Protein AF-A0A414ZKI6-F1 (afdb_monomer_lite)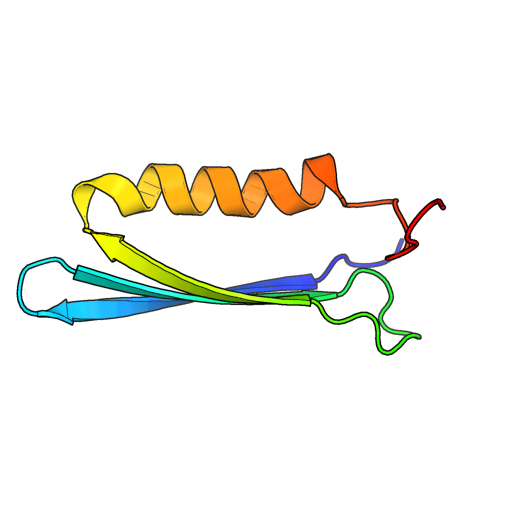

Secondary structure (DSSP, 8-state):
----EEEEEEEE-GGGEEEEEEEEES-TTTT-E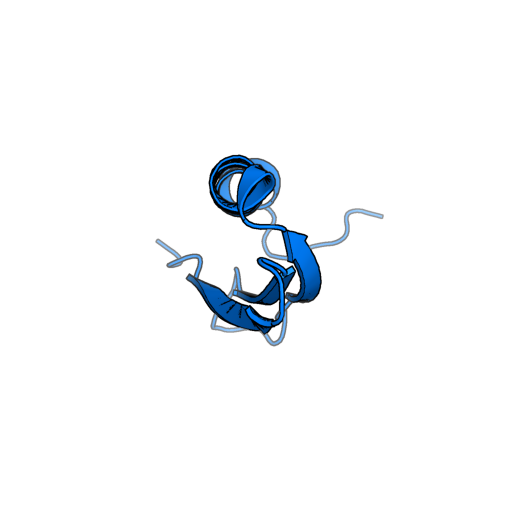EEEEEEEEGGGHHHHHHHHHHHHHHHTTSTT----

pLDDT: mean 84.21, std 12.81, range [43.31, 96.31]

Organism: NCBI:txid39491

Sequence (68 aa):
MYENDLTFKVEMTSGGHAIVTGCLQERPDKQNILHFEFDTVQSCLLSVIQDIGSLKVKYGGMEGLHKN

Structure (mmCIF, N/CA/C/O backbone):
data_AF-A0A414ZKI6-F1
#
_entry.id   AF-A0A414ZKI6-F1
#
loop_
_atom_site.group_PDB
_atom_site.id
_atom_site.type_symbol
_atom_site.label_atom_id
_atom_site.label_alt_id
_atom_site.label_comp_id
_atom_site.label_asym_id
_atom_site.label_entity_id
_atom_site.label_seq_id
_atom_site.pdbx_PDB_ins_code
_atom_site.Cartn_x
_atom_site.Cartn_y
_atom_site.Cartn_z
_atom_site.occupancy
_atom_site.B_iso_or_equiv
_atom_site.auth_seq_id
_atom_site.auth_comp_id
_atom_site.auth_asym_id
_atom_site.auth_atom_id
_atom_site.pdbx_PDB_model_num
ATOM 1 N N . MET A 1 1 ? 2.844 5.643 -23.900 1.00 45.72 1 MET A N 1
ATOM 2 C CA . MET A 1 1 ? 2.989 5.945 -22.464 1.00 45.72 1 MET A CA 1
ATOM 3 C C . MET A 1 1 ? 2.646 4.664 -21.736 1.00 45.72 1 MET A C 1
ATOM 5 O O . MET A 1 1 ? 1.610 4.103 -22.060 1.00 45.72 1 MET A O 1
ATOM 9 N N . TYR A 1 2 ? 3.528 4.148 -20.885 1.00 51.28 2 TYR A N 1
ATOM 10 C CA . TYR A 1 2 ? 3.212 2.965 -20.086 1.00 51.28 2 TYR A CA 1
ATOM 11 C C . TYR A 1 2 ? 2.184 3.383 -19.030 1.00 51.28 2 TYR A C 1
ATOM 13 O O . TYR A 1 2 ? 2.419 4.341 -18.289 1.00 51.28 2 TYR A O 1
ATOM 21 N N . GLU A 1 3 ? 1.011 2.755 -19.022 1.00 55.41 3 GLU A N 1
ATOM 22 C CA . GLU A 1 3 ? 0.077 2.908 -17.911 1.00 55.41 3 GLU A CA 1
ATOM 23 C C . GLU A 1 3 ? 0.706 2.204 -16.706 1.00 55.41 3 GLU A C 1
ATOM 25 O O . GLU A 1 3 ? 0.829 0.985 -16.666 1.00 55.41 3 GLU A O 1
ATOM 30 N N . ASN A 1 4 ? 1.225 2.996 -15.764 1.00 64.56 4 ASN A N 1
ATOM 31 C CA . ASN A 1 4 ? 1.637 2.481 -14.464 1.00 64.56 4 ASN A CA 1
ATOM 32 C C . ASN A 1 4 ? 0.367 2.128 -13.694 1.00 64.56 4 ASN A C 1
ATOM 34 O O . ASN A 1 4 ? -0.295 3.035 -13.157 1.00 64.56 4 ASN A O 1
ATOM 38 N N . ASP A 1 5 ? 0.074 0.833 -13.649 1.00 78.50 5 ASP A N 1
ATOM 39 C CA . ASP A 1 5 ? -1.098 0.265 -13.001 1.00 78.50 5 ASP A CA 1
ATOM 40 C C . ASP A 1 5 ? -0.772 0.003 -11.533 1.00 78.50 5 ASP A C 1
ATOM 42 O O . ASP A 1 5 ? -0.282 -1.053 -11.128 1.00 78.50 5 ASP A O 1
ATOM 46 N N . LEU A 1 6 ? -1.000 1.040 -10.726 1.00 87.56 6 LEU A N 1
ATOM 47 C CA . LEU A 1 6 ? -1.111 0.914 -9.282 1.00 87.56 6 LEU A CA 1
ATOM 48 C C . LEU A 1 6 ? -2.568 0.597 -8.958 1.00 87.56 6 LEU A C 1
ATOM 50 O O . LEU A 1 6 ? -3.443 1.441 -9.158 1.00 87.56 6 LEU A O 1
ATOM 54 N N . THR A 1 7 ? -2.818 -0.595 -8.428 1.00 90.12 7 THR A N 1
ATOM 55 C CA . THR A 1 7 ? -4.142 -0.990 -7.943 1.00 90.12 7 THR A CA 1
ATOM 56 C C . THR A 1 7 ? -4.050 -1.421 -6.492 1.00 90.12 7 THR A C 1
ATOM 58 O O . THR A 1 7 ? -3.067 -2.025 -6.065 1.00 90.12 7 THR A O 1
ATOM 61 N N . PHE A 1 8 ? -5.065 -1.084 -5.706 1.00 93.06 8 PHE A N 1
ATOM 62 C CA . PHE A 1 8 ? -5.154 -1.523 -4.324 1.00 93.06 8 PHE A CA 1
ATOM 63 C C . PHE A 1 8 ? -6.612 -1.643 -3.894 1.00 93.06 8 PHE A C 1
ATOM 65 O O . PHE A 1 8 ? -7.499 -0.990 -4.448 1.00 93.06 8 PHE A O 1
ATOM 72 N N . LYS A 1 9 ? -6.843 -2.483 -2.891 1.00 94.31 9 LYS A N 1
ATOM 73 C CA . LYS A 1 9 ? -8.111 -2.627 -2.187 1.00 94.31 9 LYS A CA 1
ATOM 74 C C . LYS A 1 9 ? -7.901 -2.348 -0.705 1.00 94.31 9 LYS A C 1
ATOM 76 O O . LYS A 1 9 ? -6.832 -2.606 -0.151 1.00 94.31 9 LYS A O 1
ATOM 81 N N . VAL A 1 10 ? -8.949 -1.828 -0.085 1.00 94.44 10 VAL A N 1
ATOM 82 C CA . VAL A 1 10 ? -9.030 -1.612 1.357 1.00 94.44 10 VAL A CA 1
ATOM 83 C C . VAL A 1 10 ? -10.206 -2.425 1.868 1.00 94.44 10 VAL A C 1
ATOM 85 O O . VAL A 1 10 ? -11.329 -2.254 1.396 1.00 94.44 10 VAL A O 1
ATOM 88 N N . GLU A 1 11 ? -9.952 -3.301 2.829 1.00 95.69 11 GLU A N 1
ATOM 89 C CA . GLU A 1 11 ? -10.966 -4.130 3.471 1.00 95.69 11 GLU A CA 1
ATOM 90 C C . GLU A 1 11 ? -11.077 -3.722 4.937 1.00 95.69 11 GLU A C 1
ATOM 92 O O . GLU A 1 11 ? -10.152 -3.927 5.721 1.00 95.69 11 GLU A O 1
ATOM 97 N N . MET A 1 12 ? -12.203 -3.110 5.309 1.00 95.56 12 MET A N 1
ATOM 98 C CA . MET A 1 12 ? -12.470 -2.760 6.704 1.00 95.56 12 MET A CA 1
ATOM 99 C C . MET A 1 12 ? -12.743 -4.027 7.512 1.00 95.56 12 MET A C 1
ATOM 101 O O . MET A 1 12 ? -13.564 -4.859 7.124 1.00 95.56 12 MET A O 1
ATOM 105 N N . THR A 1 13 ? -12.093 -4.144 8.663 1.00 92.00 13 THR A N 1
ATOM 106 C CA . THR A 1 13 ? -12.299 -5.225 9.628 1.00 92.00 13 THR A CA 1
ATOM 107 C C . THR A 1 13 ? -12.953 -4.673 10.904 1.00 92.00 13 THR A C 1
ATOM 109 O O . THR A 1 13 ? -13.448 -3.541 10.946 1.00 92.00 13 THR A O 1
ATOM 112 N N . SER A 1 14 ? -13.049 -5.484 11.959 1.00 92.94 14 SER A N 1
ATOM 113 C CA . SER A 1 14 ? -13.685 -5.073 13.214 1.00 92.94 14 SER A CA 1
ATOM 114 C C . SER A 1 14 ? -12.896 -3.983 13.944 1.00 92.94 14 SER A C 1
ATOM 116 O O . SER A 1 14 ? -11.669 -3.981 13.938 1.00 92.94 14 SER A O 1
ATOM 118 N N . GLY A 1 15 ? -13.599 -3.094 14.651 1.00 91.81 15 GLY A N 1
ATOM 119 C CA . GLY A 1 15 ? -12.961 -2.119 15.545 1.00 91.81 15 GLY A CA 1
ATOM 120 C C . GLY A 1 15 ? -12.244 -0.970 14.833 1.00 91.81 15 GLY A C 1
ATOM 121 O O . GLY A 1 15 ? -11.381 -0.338 15.429 1.00 91.81 15 GLY A O 1
ATOM 122 N N . GLY A 1 16 ? -12.581 -0.696 13.569 1.00 92.06 16 GLY A N 1
ATOM 123 C CA . GLY A 1 16 ? -11.965 0.391 12.802 1.00 92.06 16 GLY A CA 1
ATOM 124 C C . GLY A 1 16 ? -10.580 0.052 12.249 1.00 92.06 16 GLY A C 1
ATOM 125 O O . GLY A 1 16 ? -9.880 0.949 11.791 1.00 92.06 16 GLY A O 1
ATOM 126 N N . HIS A 1 17 ? -10.184 -1.219 12.274 1.00 96.12 17 HIS A N 1
ATOM 127 C CA . HIS A 1 17 ? -9.016 -1.712 11.555 1.00 96.12 17 HIS A CA 1
ATOM 128 C C . HIS A 1 17 ? -9.337 -1.890 10.066 1.00 96.12 17 HIS A C 1
ATOM 130 O O . HIS A 1 17 ? -10.498 -2.039 9.677 1.00 96.12 17 HIS A O 1
ATOM 136 N N . ALA A 1 18 ? -8.309 -1.857 9.225 1.00 96.12 18 ALA A N 1
ATOM 137 C CA . ALA A 1 18 ? -8.430 -2.139 7.805 1.00 96.12 18 ALA A CA 1
ATOM 138 C C . ALA A 1 18 ? -7.182 -2.851 7.290 1.00 96.12 18 ALA A C 1
ATOM 140 O O . ALA A 1 18 ? -6.071 -2.537 7.712 1.00 96.12 18 ALA A O 1
ATOM 141 N N . ILE A 1 19 ? -7.371 -3.764 6.346 1.00 96.25 19 ILE A N 1
ATOM 142 C CA . ILE A 1 19 ? -6.287 -4.410 5.612 1.00 96.25 19 ILE A CA 1
ATOM 143 C C . ILE A 1 19 ? -6.189 -3.735 4.251 1.00 96.25 19 ILE A C 1
ATOM 145 O O . ILE A 1 19 ? -7.191 -3.588 3.545 1.00 96.25 19 ILE A O 1
ATOM 149 N N . VAL A 1 20 ? -4.983 -3.322 3.877 1.00 95.38 20 VAL A N 1
ATOM 150 C CA . VAL A 1 20 ? -4.695 -2.779 2.552 1.00 95.38 20 VAL A CA 1
ATOM 151 C C . VAL A 1 20 ? -3.842 -3.775 1.798 1.00 95.38 20 VAL A C 1
ATOM 153 O O . VAL A 1 20 ? -2.790 -4.185 2.275 1.00 95.38 20 VAL A O 1
ATOM 156 N N . THR A 1 21 ? -4.281 -4.138 0.600 1.00 96.31 21 THR A N 1
ATOM 157 C CA . THR A 1 21 ? -3.503 -4.971 -0.323 1.00 96.31 21 THR A CA 1
ATOM 158 C C . THR A 1 21 ? -3.470 -4.311 -1.682 1.00 96.31 21 THR A C 1
ATOM 160 O O . THR A 1 21 ? -4.441 -3.679 -2.101 1.00 96.31 21 THR A O 1
ATOM 163 N N . GLY A 1 22 ? -2.367 -4.457 -2.397 1.00 92.94 22 GLY A N 1
ATOM 164 C CA . GLY A 1 22 ? -2.258 -3.891 -3.726 1.00 92.94 22 GLY A CA 1
ATOM 165 C C . GLY A 1 22 ? -1.092 -4.436 -4.515 1.00 92.94 22 GLY A C 1
ATOM 166 O O . GLY A 1 22 ? -0.276 -5.226 -4.031 1.00 92.94 22 GLY A O 1
ATOM 167 N N . CYS A 1 23 ? -1.042 -4.008 -5.767 1.00 90.62 23 CYS A N 1
ATOM 168 C CA . CYS A 1 23 ? 0.066 -4.274 -6.650 1.00 90.62 23 CYS A CA 1
ATOM 169 C C . CYS A 1 23 ? 0.424 -3.043 -7.479 1.00 90.62 23 CYS A C 1
ATOM 171 O O . CYS A 1 23 ? -0.417 -2.199 -7.797 1.00 90.62 23 CYS A O 1
ATOM 173 N N . LEU A 1 24 ? 1.704 -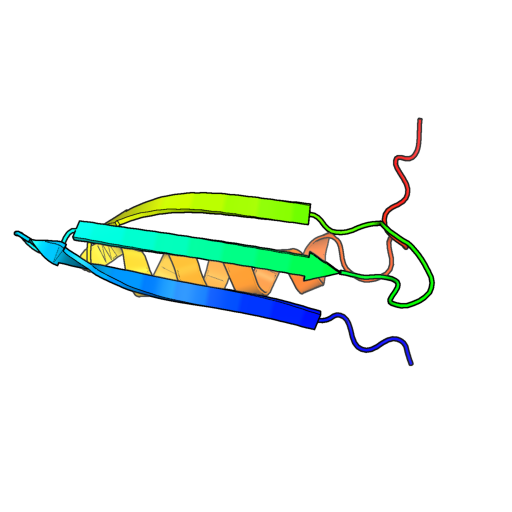2.960 -7.822 1.00 87.12 24 LEU A N 1
ATOM 174 C CA . LEU A 1 24 ? 2.254 -1.990 -8.751 1.00 87.12 24 LEU A CA 1
ATOM 175 C C . LEU A 1 24 ? 2.956 -2.753 -9.869 1.00 87.12 24 LEU A C 1
ATOM 177 O O . LEU A 1 24 ? 3.877 -3.529 -9.600 1.00 87.12 24 LEU A O 1
ATOM 181 N N . GLN A 1 25 ? 2.549 -2.499 -11.109 1.00 87.19 25 GLN A N 1
ATOM 182 C CA . GLN A 1 25 ? 3.269 -2.951 -12.293 1.00 87.19 25 GLN A CA 1
ATOM 183 C C . GLN A 1 25 ? 3.610 -1.755 -13.171 1.00 87.19 25 GLN A C 1
ATOM 185 O O . GLN A 1 25 ? 2.744 -1.022 -13.640 1.00 87.19 25 GLN A O 1
ATOM 190 N N . GLU A 1 26 ? 4.904 -1.556 -13.386 1.00 81.06 26 GLU A N 1
ATOM 191 C CA . GLU A 1 26 ? 5.397 -0.433 -14.181 1.00 81.06 26 GLU A CA 1
ATOM 192 C C . GLU A 1 26 ? 5.587 -0.802 -15.657 1.00 81.06 26 GLU A C 1
ATOM 194 O O . GLU A 1 26 ? 5.508 0.040 -16.548 1.00 81.06 26 GLU A O 1
ATOM 199 N N . ARG A 1 27 ? 5.852 -2.087 -15.923 1.00 82.81 27 ARG A N 1
ATOM 200 C CA . ARG A 1 27 ? 6.073 -2.613 -17.268 1.00 82.81 27 ARG A CA 1
ATOM 201 C C . ARG A 1 27 ? 5.145 -3.793 -17.522 1.00 82.81 27 ARG A C 1
ATOM 203 O O . ARG A 1 27 ? 5.476 -4.911 -17.135 1.00 82.81 27 ARG A O 1
ATOM 210 N N . PRO A 1 28 ? 4.009 -3.579 -18.203 1.00 81.88 28 PRO A N 1
ATOM 211 C CA . PRO A 1 28 ? 3.082 -4.656 -18.546 1.00 81.88 28 PRO A CA 1
ATOM 212 C C . PRO A 1 28 ? 3.729 -5.776 -19.378 1.00 81.88 28 PRO A C 1
ATOM 214 O O . PRO A 1 28 ? 3.312 -6.928 -19.307 1.00 81.88 28 PRO A O 1
ATOM 217 N N . ASP A 1 29 ? 4.783 -5.455 -20.142 1.00 82.75 29 ASP A N 1
ATOM 218 C CA . ASP A 1 29 ? 5.563 -6.406 -20.944 1.00 82.75 29 ASP A CA 1
ATOM 219 C C . ASP A 1 29 ? 6.542 -7.266 -20.121 1.00 82.75 29 ASP A C 1
ATOM 221 O O . ASP A 1 29 ? 7.183 -8.170 -20.665 1.00 82.75 29 ASP A O 1
ATOM 225 N N . LYS A 1 30 ? 6.695 -6.986 -18.821 1.00 82.38 30 LYS A N 1
ATOM 226 C CA . LYS A 1 30 ? 7.612 -7.676 -17.908 1.00 82.38 30 LYS A CA 1
ATOM 227 C C . LYS A 1 30 ? 6.872 -8.201 -16.686 1.00 82.38 30 LYS A C 1
ATOM 229 O O . LYS A 1 30 ? 5.858 -7.668 -16.256 1.00 82.38 30 LYS A O 1
ATOM 234 N N . GLN A 1 31 ? 7.440 -9.227 -16.062 1.00 81.44 31 GLN A N 1
ATOM 235 C CA . GLN A 1 31 ? 6.950 -9.757 -14.792 1.00 81.44 31 GLN A CA 1
ATOM 236 C C . GLN A 1 31 ? 7.579 -8.998 -13.607 1.00 81.44 31 GLN A C 1
ATOM 238 O O . GLN A 1 31 ? 8.247 -9.589 -12.766 1.00 81.44 31 GLN A O 1
ATOM 243 N N . ASN A 1 32 ? 7.418 -7.671 -13.568 1.00 80.62 32 ASN A N 1
ATOM 244 C CA . ASN A 1 32 ? 7.966 -6.787 -12.528 1.00 80.62 32 ASN A CA 1
ATOM 245 C C . ASN A 1 32 ? 6.876 -6.285 -11.566 1.00 8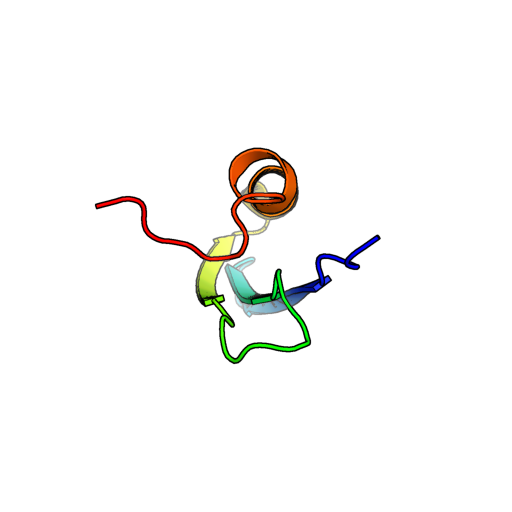0.62 32 ASN A C 1
ATOM 247 O O . ASN A 1 32 ? 6.775 -5.092 -11.285 1.00 80.62 32 ASN A O 1
ATOM 251 N N . ILE A 1 33 ? 6.033 -7.200 -11.091 1.00 86.44 33 ILE A N 1
ATOM 252 C CA . ILE A 1 33 ? 4.912 -6.857 -10.217 1.00 86.44 33 ILE A CA 1
ATOM 253 C C . ILE A 1 33 ? 5.401 -6.806 -8.769 1.00 86.44 33 ILE A C 1
ATOM 255 O O . ILE A 1 33 ? 5.896 -7.799 -8.235 1.00 86.44 33 ILE A O 1
ATOM 259 N N . LEU A 1 34 ? 5.231 -5.654 -8.125 1.00 85.69 34 LEU A N 1
ATOM 260 C CA . LEU A 1 34 ? 5.411 -5.499 -6.687 1.00 85.69 34 LEU A CA 1
ATOM 261 C C . LEU A 1 34 ? 4.062 -5.690 -5.997 1.00 85.69 34 LEU A C 1
ATOM 263 O O . LEU A 1 34 ? 3.150 -4.900 -6.223 1.00 85.69 34 LEU A O 1
ATOM 267 N N . HIS A 1 35 ? 3.952 -6.698 -5.136 1.00 90.56 35 HIS A N 1
ATOM 268 C CA . HIS A 1 35 ? 2.794 -6.898 -4.266 1.00 90.56 35 HIS A CA 1
ATOM 269 C C . HIS A 1 35 ? 3.072 -6.331 -2.873 1.00 90.56 35 HIS A C 1
ATOM 271 O O . HIS A 1 35 ? 4.182 -6.474 -2.359 1.00 90.56 35 HIS A O 1
ATOM 277 N N . PHE A 1 36 ? 2.066 -5.714 -2.257 1.00 90.44 36 PHE A N 1
ATOM 278 C CA . PHE A 1 36 ? 2.144 -5.234 -0.881 1.00 90.44 36 PHE A CA 1
ATOM 279 C C . PHE A 1 36 ? 0.859 -5.537 -0.112 1.00 90.44 36 PHE A C 1
ATOM 281 O O . PHE A 1 36 ? -0.236 -5.536 -0.676 1.00 90.44 36 PHE A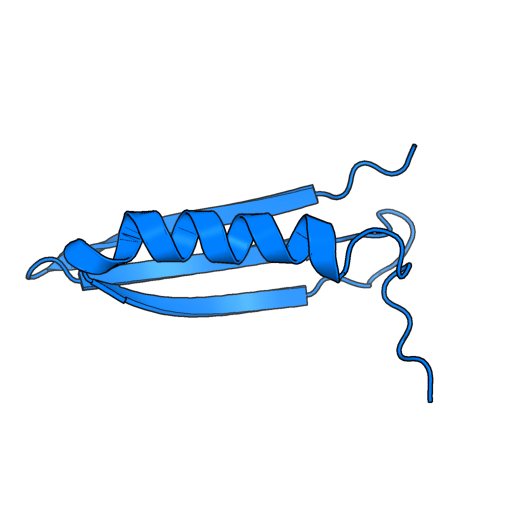 O 1
ATOM 288 N N . GLU A 1 37 ? 1.018 -5.769 1.188 1.00 95.06 37 GLU A N 1
ATOM 289 C CA . GLU A 1 37 ? -0.053 -5.988 2.154 1.00 95.06 37 GLU A CA 1
ATOM 290 C C . GLU A 1 37 ? 0.363 -5.393 3.499 1.00 95.06 37 GLU A C 1
ATOM 292 O O . GLU A 1 37 ? 1.514 -5.558 3.910 1.00 95.06 37 GLU A O 1
ATOM 297 N N . PHE A 1 38 ? -0.547 -4.684 4.165 1.00 93.06 38 PHE A N 1
ATOM 298 C CA . PHE A 1 38 ? -0.338 -4.200 5.528 1.00 93.06 38 PHE A CA 1
ATOM 299 C C . PHE A 1 38 ? -1.652 -3.843 6.230 1.00 93.06 38 PHE A C 1
ATOM 301 O O . PHE A 1 38 ? -2.655 -3.502 5.597 1.00 93.06 38 PHE A O 1
ATOM 308 N N . ASP A 1 39 ? -1.612 -3.867 7.560 1.00 95.56 39 ASP A N 1
ATOM 309 C CA . ASP A 1 39 ? -2.693 -3.413 8.428 1.00 95.56 39 ASP A CA 1
ATOM 310 C C . ASP A 1 39 ? -2.638 -1.902 8.668 1.00 95.56 39 ASP A C 1
ATOM 312 O O . ASP A 1 39 ? -1.577 -1.285 8.794 1.00 95.56 39 ASP A O 1
ATOM 316 N N . THR A 1 40 ? -3.810 -1.297 8.798 1.00 95.25 40 THR A N 1
ATOM 317 C CA . THR A 1 40 ? -3.975 0.093 9.209 1.00 95.25 40 THR A CA 1
ATOM 318 C C . THR A 1 40 ? -5.245 0.267 10.042 1.00 95.25 40 THR A C 1
ATOM 320 O O . THR A 1 40 ? -5.957 -0.687 10.359 1.00 95.25 40 THR A O 1
ATOM 323 N N . VAL A 1 41 ? -5.523 1.506 10.429 1.00 96.00 41 VAL A N 1
ATOM 324 C CA . VAL A 1 41 ? -6.718 1.905 11.171 1.00 96.00 41 VAL A CA 1
ATOM 325 C C . VAL A 1 41 ? -7.418 3.059 10.464 1.00 96.00 41 VAL A C 1
ATOM 327 O O . VAL A 1 41 ? -6.804 3.815 9.712 1.00 96.00 41 VAL A O 1
ATOM 330 N N . GLN A 1 42 ? -8.713 3.222 10.728 1.00 92.12 42 GLN A N 1
ATOM 331 C CA . GLN A 1 42 ? -9.588 4.182 10.056 1.00 92.12 42 GLN A CA 1
ATOM 332 C C . GLN A 1 42 ? -9.043 5.616 10.084 1.00 92.12 42 GLN A C 1
ATOM 334 O O . GLN A 1 42 ? -9.147 6.333 9.090 1.00 92.12 42 GLN A O 1
ATOM 339 N N . SER A 1 43 ? -8.430 6.030 11.196 1.00 94.94 43 SER A N 1
ATOM 340 C CA . SER A 1 43 ? -7.834 7.363 11.347 1.00 94.94 43 SER A CA 1
ATOM 341 C C . SER A 1 43 ? -6.638 7.611 10.421 1.00 94.94 43 SER A C 1
ATOM 343 O O . SER A 1 43 ? -6.333 8.764 10.128 1.00 94.94 43 SER A O 1
ATOM 345 N N . CYS A 1 44 ? -5.981 6.553 9.939 1.00 94.69 44 CYS A N 1
ATOM 346 C CA . CYS A 1 44 ? -4.810 6.614 9.066 1.00 94.69 44 CYS A CA 1
ATOM 347 C C . CYS A 1 44 ? -5.147 6.378 7.585 1.00 94.69 44 CYS A C 1
ATOM 349 O O . CYS A 1 44 ? -4.279 6.556 6.737 1.00 94.69 44 CYS A O 1
ATOM 351 N N . LEU A 1 45 ? -6.387 6.010 7.235 1.00 91.38 45 LEU A N 1
ATOM 352 C CA . LEU A 1 45 ? -6.742 5.637 5.858 1.00 91.38 45 LEU A CA 1
ATOM 353 C C . LEU A 1 45 ? -6.429 6.729 4.831 1.00 91.38 45 LEU A C 1
ATOM 355 O O . LEU A 1 45 ? -5.923 6.430 3.753 1.00 91.38 45 LEU A O 1
ATOM 359 N N . LEU A 1 46 ? -6.700 7.995 5.163 1.00 91.56 46 LEU A N 1
ATOM 360 C CA . LEU A 1 46 ? -6.424 9.101 4.248 1.00 91.56 46 LEU A CA 1
ATOM 361 C C . LEU A 1 46 ? -4.922 9.249 3.976 1.00 91.56 46 LEU A C 1
ATOM 363 O O . LEU A 1 46 ? -4.537 9.385 2.816 1.00 91.56 46 LEU A O 1
ATOM 367 N N . SER A 1 47 ? -4.085 9.189 5.018 1.00 93.62 47 SER A N 1
ATOM 368 C CA . SER A 1 47 ? -2.632 9.295 4.844 1.00 93.62 47 SER A CA 1
ATOM 369 C C . SER A 1 47 ? -2.087 8.088 4.089 1.00 93.62 47 SER A C 1
ATOM 371 O O . SER A 1 47 ? -1.300 8.253 3.170 1.00 93.62 47 SER A O 1
ATOM 373 N N . VAL A 1 48 ? -2.586 6.886 4.388 1.00 92.38 48 VAL A N 1
ATOM 374 C CA . VAL A 1 48 ? -2.218 5.656 3.677 1.00 92.38 48 VAL A CA 1
ATOM 375 C C . VAL A 1 48 ? -2.511 5.758 2.179 1.00 92.38 48 VAL A C 1
ATOM 377 O O . VAL A 1 48 ? -1.651 5.429 1.366 1.00 92.38 48 VAL A O 1
ATOM 380 N N . ILE A 1 49 ? -3.692 6.243 1.785 1.00 88.88 49 ILE A N 1
ATOM 381 C CA . ILE A 1 49 ? -4.042 6.418 0.366 1.00 88.88 49 ILE A CA 1
ATOM 382 C C . ILE A 1 49 ? -3.110 7.439 -0.306 1.00 88.88 49 ILE A C 1
ATOM 384 O O . ILE A 1 49 ? -2.675 7.227 -1.440 1.00 88.88 49 ILE A O 1
ATOM 388 N N . GLN A 1 50 ? -2.780 8.533 0.386 1.00 90.88 50 GLN A N 1
ATOM 389 C CA . GLN A 1 50 ? -1.848 9.547 -0.116 1.00 90.88 50 GLN A CA 1
ATOM 390 C C . GLN A 1 50 ? -0.430 8.986 -0.285 1.00 90.88 50 GLN A C 1
ATOM 392 O O . GLN A 1 50 ? 0.188 9.186 -1.334 1.00 90.88 50 GLN A O 1
ATOM 397 N N . ASP A 1 51 ? 0.056 8.229 0.697 1.00 90.38 51 ASP A N 1
ATOM 398 C CA . ASP A 1 51 ? 1.373 7.596 0.676 1.00 90.38 51 ASP A CA 1
ATOM 399 C C . ASP A 1 51 ? 1.467 6.550 -0.441 1.00 90.38 51 ASP A C 1
ATOM 401 O O . ASP A 1 51 ? 2.444 6.541 -1.192 1.00 90.38 51 ASP A O 1
ATOM 405 N N . ILE A 1 52 ? 0.426 5.733 -0.639 1.00 89.31 52 ILE A N 1
ATOM 406 C CA . ILE A 1 52 ? 0.326 4.804 -1.776 1.00 89.31 52 ILE A CA 1
ATOM 407 C C . ILE A 1 52 ? 0.381 5.570 -3.103 1.00 89.31 52 ILE A C 1
ATOM 409 O O . ILE A 1 52 ? 1.136 5.196 -4.000 1.00 89.31 52 ILE A O 1
ATOM 413 N N . GLY A 1 53 ? -0.351 6.682 -3.226 1.00 85.56 53 GLY A N 1
ATOM 414 C CA . GLY A 1 53 ? -0.285 7.548 -4.405 1.00 85.56 53 GLY A CA 1
ATOM 415 C C . GLY A 1 53 ? 1.125 8.092 -4.672 1.00 85.56 53 GLY A C 1
ATOM 416 O O . GLY A 1 53 ? 1.553 8.179 -5.826 1.00 85.56 53 GLY A O 1
ATOM 417 N N . SER A 1 54 ? 1.888 8.384 -3.614 1.00 85.75 54 SER A N 1
ATOM 418 C CA . SER A 1 54 ? 3.273 8.852 -3.722 1.00 85.75 54 SER A CA 1
ATOM 419 C C . SER A 1 54 ? 4.229 7.793 -4.291 1.00 85.75 54 SER A C 1
ATOM 421 O O . SER A 1 54 ? 5.231 8.157 -4.910 1.00 85.75 54 SER A O 1
ATOM 423 N N . LEU A 1 55 ? 3.912 6.494 -4.178 1.00 80.44 55 LEU A N 1
ATOM 424 C CA . LEU A 1 55 ? 4.728 5.417 -4.754 1.00 80.44 55 LEU A CA 1
ATOM 425 C C . LEU A 1 55 ? 4.842 5.552 -6.271 1.00 80.44 55 LEU A C 1
ATOM 427 O O . LEU A 1 55 ? 5.930 5.393 -6.820 1.00 80.44 55 LEU A O 1
ATOM 431 N N . LYS A 1 56 ? 3.748 5.924 -6.947 1.00 77.62 56 LYS A N 1
ATOM 432 C CA . LYS A 1 56 ? 3.761 6.180 -8.393 1.00 77.62 56 LYS A CA 1
ATOM 433 C C . LYS A 1 56 ? 4.661 7.361 -8.756 1.00 77.62 56 LYS A C 1
ATOM 435 O O . LYS A 1 56 ? 5.301 7.328 -9.797 1.00 77.62 56 LYS A O 1
ATOM 440 N N . VAL A 1 57 ? 4.728 8.387 -7.909 1.00 81.12 57 VAL A N 1
ATOM 441 C CA . VAL A 1 57 ? 5.595 9.557 -8.129 1.00 81.12 57 VAL A CA 1
ATOM 442 C C . VAL A 1 57 ? 7.061 9.207 -7.886 1.00 81.12 57 VAL A C 1
ATOM 444 O O . VAL A 1 57 ? 7.929 9.625 -8.645 1.00 81.12 57 VAL A O 1
ATOM 447 N N . LYS A 1 58 ? 7.340 8.444 -6.826 1.00 79.62 58 LYS A N 1
ATOM 448 C CA . LYS A 1 58 ? 8.702 8.118 -6.400 1.00 79.62 58 LYS A CA 1
ATOM 449 C C . LYS A 1 58 ? 9.356 7.042 -7.263 1.00 79.62 58 LYS A C 1
ATOM 451 O O . LYS A 1 58 ? 10.541 7.149 -7.554 1.00 79.62 58 LYS A O 1
ATOM 456 N N . TYR A 1 59 ? 8.596 6.009 -7.618 1.00 75.50 59 TYR A N 1
ATOM 457 C CA . TYR A 1 59 ? 9.100 4.826 -8.316 1.00 75.50 59 TYR A CA 1
ATOM 458 C C . TYR A 1 59 ? 8.618 4.724 -9.764 1.00 75.50 59 TYR A C 1
ATOM 460 O O . TYR A 1 59 ? 9.144 3.915 -10.518 1.00 75.50 59 TYR A O 1
ATOM 468 N N . GLY A 1 60 ? 7.643 5.534 -10.183 1.00 76.81 60 GLY A N 1
ATOM 469 C CA . GLY A 1 60 ? 7.230 5.575 -11.582 1.00 76.81 60 GLY A CA 1
ATOM 470 C C . GLY A 1 60 ? 8.322 6.159 -12.479 1.00 76.81 60 GLY A C 1
ATOM 471 O O . GLY A 1 60 ? 8.961 7.152 -12.144 1.00 76.81 60 GLY A O 1
ATOM 472 N N . GLY A 1 61 ? 8.516 5.550 -13.643 1.00 75.69 61 GLY A N 1
ATOM 473 C CA . GLY A 1 61 ? 9.595 5.858 -14.580 1.00 75.69 61 GLY A CA 1
ATOM 474 C C . GLY A 1 61 ? 10.933 5.164 -14.274 1.00 75.69 61 GLY A C 1
ATOM 475 O O . GLY A 1 61 ? 11.907 5.435 -14.973 1.00 75.69 61 GLY A O 1
ATOM 476 N N . MET A 1 62 ? 11.014 4.298 -13.257 1.00 79.06 62 MET A N 1
ATOM 477 C CA . MET A 1 62 ? 12.211 3.513 -12.923 1.00 79.06 62 MET A CA 1
ATOM 478 C C . MET A 1 62 ? 12.279 2.154 -13.642 1.00 79.06 62 MET A C 1
ATOM 480 O O . MET A 1 62 ? 13.258 1.423 -13.484 1.00 79.06 62 MET A O 1
ATOM 484 N N . GLU A 1 63 ? 11.267 1.818 -14.440 1.00 75.25 63 GLU A N 1
ATOM 485 C CA . GLU A 1 63 ? 11.128 0.579 -15.212 1.00 75.25 63 GLU A CA 1
ATOM 486 C C . GLU A 1 63 ? 11.209 -0.720 -14.384 1.00 75.25 63 GLU A C 1
ATOM 488 O O . GLU A 1 63 ? 11.469 -1.799 -14.923 1.00 75.25 63 GLU A O 1
ATOM 493 N N . GLY A 1 64 ? 10.992 -0.651 -13.069 1.00 67.12 64 GLY A N 1
ATOM 494 C CA . GLY A 1 64 ? 11.223 -1.760 -12.142 1.00 67.12 64 GLY A CA 1
ATOM 495 C C . GLY A 1 64 ? 12.687 -2.214 -12.052 1.00 67.12 64 GLY A C 1
ATOM 496 O O . GLY A 1 64 ? 12.944 -3.364 -11.697 1.00 67.12 64 GLY A O 1
ATOM 497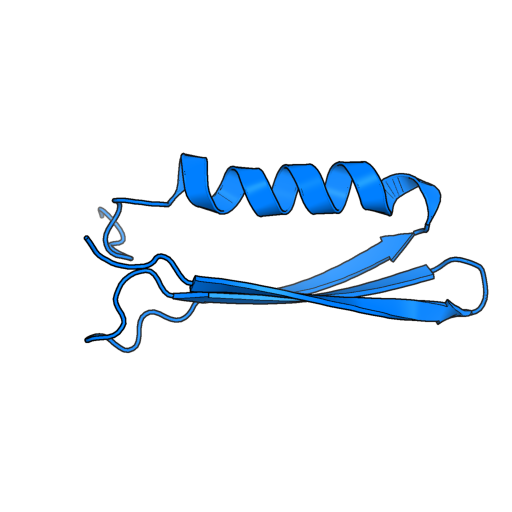 N N . LEU A 1 65 ? 13.653 -1.352 -12.389 1.00 66.19 65 LEU A N 1
ATOM 498 C CA . LEU A 1 65 ? 15.080 -1.669 -12.334 1.00 66.19 65 LEU A CA 1
ATOM 499 C C . LEU A 1 65 ? 15.658 -1.375 -10.940 1.00 66.19 65 LEU A C 1
ATOM 501 O O . LEU A 1 65 ? 15.631 -0.238 -10.468 1.00 66.19 65 LEU A O 1
ATOM 505 N N . HIS A 1 66 ? 16.270 -2.381 -10.307 1.00 59.97 66 HIS A N 1
ATOM 506 C CA . HIS A 1 66 ? 17.246 -2.141 -9.242 1.00 59.97 66 HIS A CA 1
ATOM 507 C C . HIS A 1 66 ? 18.521 -1.595 -9.899 1.00 59.97 66 HIS A C 1
ATOM 509 O O . HIS A 1 66 ? 19.212 -2.324 -10.613 1.00 59.97 66 HIS A O 1
ATOM 515 N N . LYS A 1 67 ? 18.840 -0.312 -9.692 1.00 52.81 67 LYS A N 1
ATOM 516 C CA . LYS A 1 67 ? 20.206 0.166 -9.942 1.00 52.81 67 LYS A CA 1
ATOM 517 C C . LYS A 1 67 ? 21.087 -0.384 -8.819 1.00 52.81 67 LYS A C 1
ATOM 519 O O . LYS A 1 67 ? 20.950 0.065 -7.684 1.00 52.81 67 LYS A O 1
ATOM 524 N N . ASN A 1 68 ? 21.904 -1.386 -9.148 1.00 43.31 68 ASN A N 1
ATOM 525 C CA . ASN A 1 68 ? 23.034 -1.821 -8.322 1.00 43.31 68 ASN A CA 1
ATOM 526 C C . ASN A 1 68 ? 24.048 -0.689 -8.143 1.00 43.31 68 ASN A C 1
ATOM 528 O O . ASN A 1 68 ? 24.216 0.098 -9.106 1.00 43.31 68 ASN A O 1
#

Radius of gyration: 13.63 Å; chains: 1; bounding box: 37×19×38 Å

Foldseek 3Di:
DFPFDWDKDWAADPPQKIKIWIWTDQDPPDPLIDIDIDIDGNVCVVVVVVVSVCCCVPCHPVNSDDPD